Protein AF-A0A927XVN9-F1 (afdb_monomer)

pLDDT: mean 92.3, std 8.58, range [45.84, 98.38]

Secondary structure (DSSP, 8-state):
---HHHHTT-PPPP-TTPPPHHHHHHHHHHHHHHHHHHHHHHHHHHHHHHHHHHHHHHHHHHHHHHHHHHHHHHHHHHHHHHHHHHHHHHHHHHHHHHHHHHHHHHHHHHHHHHHHHHHHHHHHHHHHHHHHHHHHHHHHHHHTT-

Radius of gyration: 58.23 Å; Cα contacts (8 Å, |Δi|>4): 9; chains: 1; bounding box: 119×16×153 Å

Structure (mmCIF, N/CA/C/O backbone):
data_AF-A0A927XVN9-F1
#
_entry.id   AF-A0A927XVN9-F1
#
loop_
_atom_site.group_PDB
_atom_site.id
_atom_site.type_symbol
_atom_site.label_atom_id
_atom_site.label_alt_id
_atom_site.label_comp_id
_atom_site.label_asym_id
_atom_site.label_entity_id
_atom_site.label_seq_id
_atom_site.pdbx_PDB_ins_code
_atom_site.Cartn_x
_atom_site.Cartn_y
_atom_site.Cartn_z
_atom_site.occupancy
_atom_site.B_iso_or_equiv
_atom_site.auth_seq_id
_atom_site.auth_comp_id
_atom_site.auth_asym_id
_atom_site.auth_atom_id
_atom_site.pdbx_PDB_model_num
ATOM 1 N N . MET A 1 1 ? 36.613 9.881 -43.778 1.00 65.31 1 MET A N 1
ATOM 2 C CA . MET A 1 1 ? 36.264 8.786 -44.708 1.00 65.31 1 MET A CA 1
ATOM 3 C C . MET A 1 1 ? 35.917 9.451 -46.026 1.00 65.31 1 MET A C 1
ATOM 5 O O . MET A 1 1 ? 35.234 10.464 -45.963 1.00 65.31 1 MET A O 1
ATOM 9 N N . ILE A 1 2 ? 36.435 8.961 -47.155 1.00 75.12 2 ILE A N 1
ATOM 10 C CA . ILE A 1 2 ? 36.188 9.568 -48.473 1.00 75.12 2 ILE A CA 1
ATOM 11 C C . ILE A 1 2 ? 34.687 9.481 -48.759 1.00 75.12 2 ILE A C 1
ATOM 13 O O . ILE A 1 2 ? 34.094 8.418 -48.594 1.00 75.12 2 ILE A O 1
ATOM 17 N N . THR A 1 3 ? 34.052 10.585 -49.116 1.00 79.94 3 THR A N 1
ATOM 18 C CA . THR A 1 3 ? 32.638 10.615 -49.506 1.00 79.94 3 THR A CA 1
ATOM 19 C C . THR A 1 3 ? 32.472 10.115 -50.943 1.00 79.94 3 THR A C 1
ATOM 21 O O . THR A 1 3 ? 33.412 10.220 -51.733 1.00 79.94 3 THR A O 1
ATOM 24 N N . PRO A 1 4 ? 31.286 9.618 -51.339 1.00 78.31 4 PRO A N 1
ATOM 25 C CA . PRO A 1 4 ? 31.031 9.265 -52.740 1.00 78.31 4 PRO A CA 1
ATOM 26 C C . PRO A 1 4 ? 31.371 10.405 -53.726 1.00 78.31 4 PRO A C 1
ATOM 28 O O . PRO A 1 4 ? 31.882 10.152 -54.813 1.00 78.31 4 PRO A O 1
ATOM 31 N N . LEU A 1 5 ? 31.182 11.665 -53.305 1.00 79.62 5 LEU A N 1
ATOM 32 C CA . LEU A 1 5 ? 31.525 12.872 -54.068 1.00 79.62 5 LEU A CA 1
ATOM 33 C C . LEU A 1 5 ? 33.040 13.114 -54.185 1.00 79.62 5 LEU A C 1
ATOM 35 O O . LEU A 1 5 ? 33.518 13.635 -55.189 1.00 79.62 5 LEU A O 1
ATOM 39 N N . GLU A 1 6 ? 33.809 12.783 -53.150 1.00 80.44 6 GLU A N 1
ATOM 40 C CA . GLU A 1 6 ? 35.271 12.870 -53.193 1.00 80.44 6 GLU A CA 1
ATOM 41 C C . GLU A 1 6 ? 35.865 11.763 -54.065 1.00 80.44 6 GLU A C 1
ATOM 43 O O . GLU A 1 6 ? 36.858 12.014 -54.740 1.00 80.44 6 GLU A O 1
ATOM 48 N N . LEU A 1 7 ? 35.229 10.586 -54.109 1.00 80.38 7 LEU A N 1
ATOM 49 C CA . LEU A 1 7 ? 35.635 9.451 -54.945 1.00 80.38 7 LEU A CA 1
ATOM 50 C C . LEU A 1 7 ? 35.521 9.769 -56.447 1.00 80.38 7 LEU A C 1
ATOM 52 O O . LEU A 1 7 ? 36.349 9.330 -57.237 1.00 80.38 7 LEU A O 1
ATOM 56 N N . GLU A 1 8 ? 34.550 10.605 -56.819 1.00 74.81 8 GLU A N 1
ATOM 57 C CA . GLU A 1 8 ? 34.336 11.102 -58.186 1.00 74.81 8 GLU A CA 1
ATOM 58 C C . GLU A 1 8 ? 35.409 12.091 -58.665 1.00 74.81 8 GLU A C 1
ATOM 60 O O . GLU A 1 8 ? 35.595 12.275 -59.864 1.00 74.81 8 GLU A O 1
ATOM 65 N N . LYS A 1 9 ? 36.134 12.725 -57.739 1.00 79.31 9 LYS A N 1
ATOM 66 C CA . LYS A 1 9 ? 37.169 13.727 -58.049 1.00 79.31 9 LYS A CA 1
ATOM 67 C C . LYS A 1 9 ? 38.581 13.139 -58.091 1.00 79.31 9 LYS A C 1
ATOM 69 O O . LYS A 1 9 ? 39.549 13.891 -58.208 1.00 79.31 9 LYS A O 1
ATOM 74 N N . ILE A 1 10 ? 38.721 11.823 -57.928 1.00 81.12 10 ILE A N 1
ATOM 75 C CA . ILE A 1 10 ? 40.025 11.161 -57.904 1.00 81.12 10 ILE A CA 1
ATOM 76 C C . ILE A 1 10 ? 40.496 10.924 -59.338 1.00 81.12 10 ILE A C 1
ATOM 78 O O . ILE A 1 10 ? 40.001 10.038 -60.027 1.00 81.12 10 ILE A O 1
ATOM 82 N N . ASP A 1 11 ? 41.511 11.680 -59.751 1.00 78.12 11 ASP A N 1
ATOM 83 C CA . ASP A 1 11 ? 42.211 11.471 -61.016 1.00 78.12 11 ASP A CA 1
ATOM 84 C C . ASP A 1 11 ? 43.496 10.659 -60.819 1.00 78.12 11 ASP A C 1
ATOM 86 O O . ASP A 1 11 ? 44.379 11.007 -60.026 1.00 78.12 11 ASP A O 1
ATOM 90 N N . PHE A 1 12 ? 43.648 9.596 -61.608 1.00 81.62 12 PHE A N 1
ATOM 91 C CA . PHE A 1 12 ? 44.868 8.792 -61.640 1.00 81.62 12 PHE A CA 1
ATOM 92 C C . PHE A 1 12 ? 45.823 9.295 -62.732 1.00 81.62 12 PHE A C 1
ATOM 94 O O . PHE A 1 12 ? 45.453 9.431 -63.900 1.00 81.62 12 PHE A O 1
ATOM 101 N N . LYS A 1 13 ? 47.089 9.544 -62.373 1.00 79.94 13 LYS A N 1
ATOM 102 C CA . LYS A 1 13 ? 48.141 9.891 -63.345 1.00 79.94 13 LYS A CA 1
ATOM 103 C C . LYS A 1 13 ? 48.575 8.647 -64.127 1.00 79.94 13 LYS A C 1
ATOM 105 O O . LYS A 1 13 ? 48.821 7.600 -63.535 1.00 79.94 13 LYS A O 1
ATOM 110 N N . GLY A 1 14 ? 48.711 8.769 -65.449 1.00 77.62 14 GLY A N 1
ATOM 111 C CA . GLY A 1 14 ? 49.211 7.686 -66.301 1.00 77.62 14 GLY A CA 1
ATOM 112 C C . GLY A 1 14 ? 50.714 7.440 -66.124 1.00 77.62 14 GLY A C 1
ATOM 113 O O . GLY A 1 14 ? 51.480 8.385 -65.946 1.00 77.62 14 GLY A O 1
ATOM 114 N N . ALA A 1 15 ? 51.136 6.176 -66.214 1.00 79.62 15 ALA A N 1
ATOM 115 C CA . ALA A 1 15 ? 52.538 5.759 -66.183 1.00 79.62 15 ALA A CA 1
ATOM 116 C C . ALA A 1 15 ? 52.833 4.771 -67.332 1.00 79.62 15 ALA A C 1
ATOM 118 O O . ALA A 1 15 ? 51.958 3.970 -67.677 1.00 79.62 15 ALA A O 1
ATOM 119 N N . PRO A 1 16 ? 54.039 4.793 -67.932 1.00 70.06 16 PRO A N 1
ATOM 120 C CA . PRO A 1 16 ? 54.440 3.783 -68.907 1.00 70.06 16 PRO A CA 1
ATOM 121 C C . PRO A 1 16 ? 54.524 2.424 -68.189 1.00 70.06 16 PRO A C 1
ATOM 123 O O . PRO A 1 16 ? 55.270 2.302 -67.226 1.00 70.06 16 PRO A O 1
ATOM 126 N N . LEU A 1 17 ? 53.745 1.429 -68.639 1.00 79.88 17 LEU A N 1
ATOM 127 C CA . 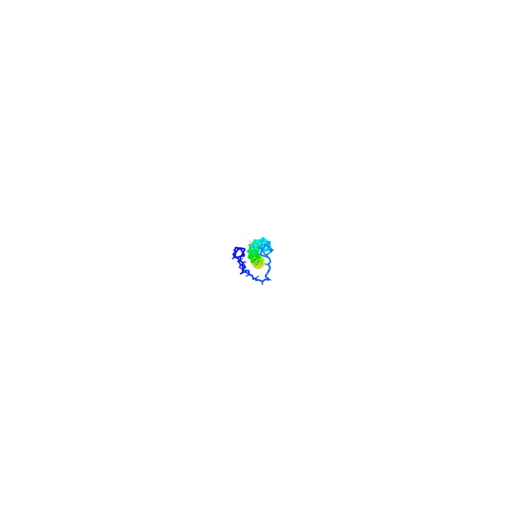LEU A 1 17 ? 53.442 0.137 -67.972 1.00 79.88 17 LEU A CA 1
ATOM 128 C C . LEU A 1 17 ? 52.333 0.157 -66.887 1.00 79.88 17 LEU A C 1
ATOM 130 O O . LEU A 1 17 ? 52.210 -0.789 -66.111 1.00 79.88 17 LEU A O 1
ATOM 134 N N . GLY A 1 18 ? 51.494 1.194 -66.835 1.00 78.94 18 GLY A N 1
ATOM 135 C CA . GLY A 1 18 ? 50.334 1.250 -65.935 1.00 78.94 18 GLY A CA 1
ATOM 136 C C . GLY A 1 18 ? 49.099 0.466 -66.412 1.00 78.94 18 GLY A C 1
ATOM 137 O O . GLY A 1 18 ? 49.031 -0.013 -67.544 1.00 78.94 18 GLY A O 1
ATOM 138 N N . TYR A 1 19 ? 48.088 0.376 -65.543 1.00 83.38 19 TYR A N 1
ATOM 139 C CA . TYR A 1 19 ? 46.780 -0.191 -65.886 1.00 83.38 19 TYR A CA 1
ATOM 140 C C . TYR A 1 19 ? 46.073 0.611 -66.990 1.00 83.38 19 TYR A C 1
ATOM 142 O O . TYR A 1 19 ? 46.247 1.824 -67.116 1.00 83.38 19 TYR A O 1
ATOM 150 N N . SER A 1 20 ? 45.230 -0.070 -67.772 1.00 84.50 20 SER A N 1
ATOM 151 C CA . SER A 1 20 ? 44.368 0.580 -68.764 1.00 84.50 20 SER A CA 1
ATOM 152 C C . SER A 1 20 ? 43.425 1.565 -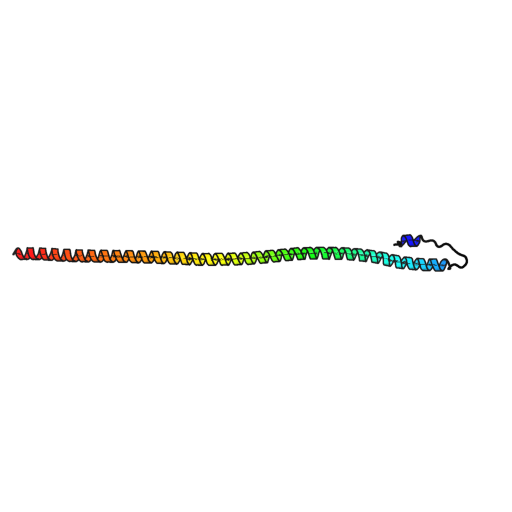68.078 1.00 84.50 20 SER A C 1
ATOM 154 O O . SER A 1 20 ? 42.615 1.159 -67.245 1.00 84.50 20 SER A O 1
ATOM 156 N N . LYS A 1 21 ? 43.493 2.842 -68.475 1.00 83.38 21 LYS A N 1
ATOM 157 C CA . LYS A 1 21 ? 42.632 3.912 -67.951 1.00 83.38 21 LYS A CA 1
ATOM 158 C C . LYS A 1 21 ? 41.150 3.524 -67.995 1.00 83.38 21 LYS A C 1
ATOM 160 O O . LYS A 1 21 ? 40.476 3.620 -66.986 1.00 83.38 21 LYS A O 1
ATOM 165 N N . LYS A 1 22 ? 40.685 2.958 -69.116 1.00 84.25 22 LYS A N 1
ATOM 166 C CA . LYS A 1 22 ? 39.293 2.509 -69.277 1.00 84.25 22 LYS A CA 1
ATOM 167 C C . LYS A 1 22 ? 38.889 1.447 -68.246 1.00 84.25 22 LYS A C 1
ATOM 169 O O . LYS A 1 22 ? 37.819 1.532 -67.667 1.00 84.25 22 LYS A O 1
ATOM 174 N N . SER A 1 23 ? 39.749 0.457 -68.005 1.00 84.31 23 SER A N 1
ATOM 175 C CA . SER A 1 23 ? 39.462 -0.608 -67.036 1.00 84.31 23 SER A CA 1
ATOM 176 C C . SER A 1 23 ? 39.461 -0.096 -65.595 1.00 84.31 23 SER A C 1
ATOM 178 O O . SER A 1 23 ? 38.697 -0.596 -64.775 1.00 84.31 23 SER A O 1
ATOM 180 N N . VAL A 1 24 ? 40.307 0.895 -65.292 1.00 86.62 24 VAL A N 1
ATOM 181 C CA . VAL A 1 24 ? 40.311 1.582 -63.994 1.00 86.62 24 VAL A CA 1
ATOM 182 C C . VAL A 1 24 ? 39.042 2.417 -63.836 1.00 86.62 24 VAL A C 1
ATOM 184 O O . VAL A 1 24 ? 38.381 2.286 -62.814 1.00 86.62 24 VAL A O 1
ATOM 187 N N . ASP A 1 25 ? 38.656 3.191 -64.851 1.00 83.62 25 ASP A N 1
ATOM 188 C CA . ASP A 1 25 ? 37.448 4.024 -64.833 1.00 83.62 25 ASP A CA 1
ATOM 189 C C . ASP A 1 25 ? 36.178 3.167 -64.650 1.00 83.62 25 ASP A C 1
ATOM 191 O O . ASP A 1 25 ? 35.356 3.456 -63.780 1.00 83.62 25 ASP A O 1
ATOM 195 N N . ASP A 1 26 ? 36.041 2.061 -65.393 1.00 87.44 26 ASP A N 1
ATOM 196 C CA . ASP A 1 26 ? 34.908 1.129 -65.266 1.00 87.44 26 ASP A CA 1
ATOM 197 C C . ASP A 1 26 ? 34.829 0.514 -63.851 1.00 87.44 26 ASP A C 1
ATOM 199 O O . ASP A 1 26 ? 33.746 0.365 -63.278 1.00 87.44 26 ASP A O 1
ATOM 203 N N . PHE A 1 27 ? 35.979 0.179 -63.256 1.00 86.25 27 PHE A N 1
ATOM 204 C CA . PHE A 1 27 ? 36.052 -0.368 -61.900 1.00 86.25 27 PHE A CA 1
ATOM 205 C C . PHE A 1 27 ? 35.734 0.680 -60.825 1.00 86.25 27 PHE A C 1
ATOM 207 O O . PHE A 1 27 ? 34.995 0.387 -59.884 1.00 86.25 27 PHE A O 1
ATOM 214 N N . VAL A 1 28 ? 36.249 1.902 -60.975 1.00 85.12 28 VAL A 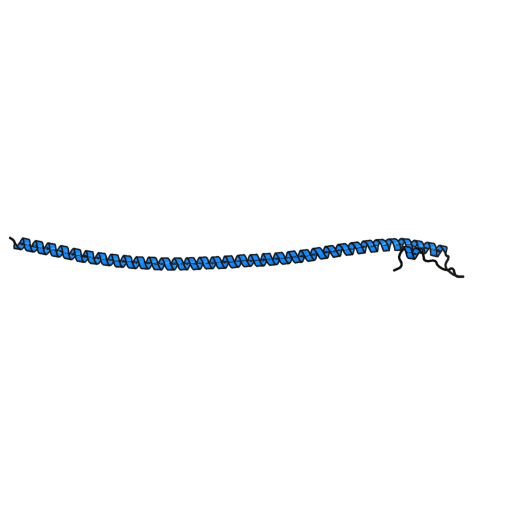N 1
ATOM 215 C CA . VAL A 1 28 ? 35.991 3.028 -60.064 1.00 85.12 28 VAL A CA 1
ATOM 216 C C . VAL A 1 28 ? 34.514 3.413 -60.090 1.00 85.12 28 VAL A C 1
ATOM 218 O O . VAL A 1 28 ? 33.938 3.613 -59.024 1.00 85.12 28 VAL A O 1
ATOM 221 N N . ASN A 1 29 ? 33.876 3.430 -61.264 1.00 85.31 29 ASN A N 1
ATOM 222 C CA . ASN A 1 29 ? 32.436 3.677 -61.383 1.00 85.31 29 ASN A CA 1
ATOM 223 C C . ASN A 1 29 ? 31.615 2.618 -60.635 1.00 85.31 29 ASN A C 1
ATOM 225 O O . ASN A 1 29 ? 30.730 2.964 -59.857 1.00 85.31 29 ASN A O 1
ATOM 229 N N . LYS A 1 30 ? 31.961 1.333 -60.777 1.00 87.94 30 LYS A N 1
ATOM 230 C CA . LYS A 1 30 ? 31.285 0.261 -60.032 1.00 87.94 30 LYS A CA 1
ATOM 231 C C . LYS A 1 30 ? 31.469 0.396 -58.515 1.00 87.94 30 LYS A C 1
ATOM 233 O O . LYS A 1 30 ? 30.510 0.235 -57.766 1.00 87.94 30 LYS A O 1
ATOM 238 N N . ILE A 1 31 ? 32.685 0.718 -58.060 1.00 88.69 31 ILE A N 1
ATOM 239 C CA . ILE A 1 31 ? 32.948 0.986 -56.637 1.00 88.69 31 ILE A CA 1
ATOM 240 C C . ILE A 1 31 ? 32.135 2.183 -56.154 1.00 88.69 31 ILE A C 1
ATOM 242 O O . ILE A 1 31 ? 31.619 2.140 -55.042 1.00 88.69 31 ILE A O 1
ATOM 246 N N . LYS A 1 32 ? 32.020 3.243 -56.958 1.00 85.25 32 LYS A N 1
ATOM 247 C CA . LYS A 1 32 ? 31.254 4.440 -56.609 1.00 85.25 32 LYS A CA 1
ATOM 248 C C . LYS A 1 32 ? 29.787 4.097 -56.360 1.00 85.25 32 LYS A C 1
ATOM 250 O O . LYS A 1 32 ? 29.271 4.481 -55.314 1.00 85.25 32 LYS A O 1
ATOM 255 N N . ASP A 1 33 ? 29.160 3.344 -57.260 1.00 87.88 33 ASP A N 1
ATOM 256 C CA . ASP A 1 33 ? 27.751 2.952 -57.140 1.00 87.88 33 ASP A CA 1
ATOM 257 C C . ASP A 1 33 ? 27.503 2.106 -55.879 1.00 87.88 33 ASP A C 1
ATOM 259 O O . ASP A 1 33 ? 26.615 2.410 -55.074 1.00 87.88 33 ASP A O 1
ATOM 263 N N . ASP A 1 34 ? 28.334 1.081 -55.656 1.00 90.31 34 ASP A N 1
ATOM 264 C CA . ASP A 1 34 ? 28.238 0.216 -54.474 1.00 90.31 34 ASP A CA 1
ATOM 265 C C . ASP A 1 34 ? 28.510 1.005 -53.179 1.00 90.31 34 ASP A C 1
ATOM 267 O O . ASP A 1 34 ? 27.830 0.823 -52.164 1.00 90.31 34 ASP A O 1
ATOM 271 N N . TYR A 1 35 ? 29.480 1.922 -53.207 1.00 90.00 35 TYR A N 1
ATOM 272 C CA . TYR A 1 35 ? 29.844 2.749 -52.061 1.00 90.00 35 TYR A CA 1
ATOM 273 C C . TYR A 1 35 ? 28.780 3.800 -51.736 1.00 90.00 35 TYR A C 1
ATOM 275 O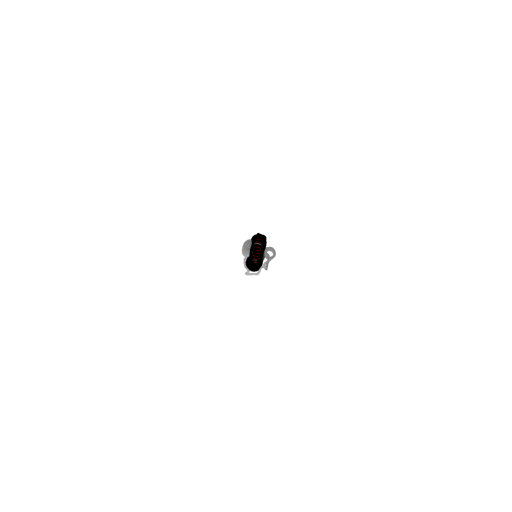 O . TYR A 1 35 ? 28.493 4.019 -50.561 1.00 90.00 35 TYR A O 1
ATOM 283 N N . GLU A 1 36 ? 28.149 4.421 -52.736 1.00 88.62 36 GLU A N 1
ATOM 284 C CA . GLU A 1 36 ? 27.036 5.350 -52.521 1.00 88.62 36 GLU A CA 1
ATOM 285 C C . GLU A 1 36 ? 25.841 4.635 -51.884 1.00 88.62 36 GLU A C 1
ATOM 287 O O . GLU A 1 36 ? 25.247 5.155 -50.934 1.00 88.62 36 GLU A O 1
ATOM 292 N N . LYS A 1 37 ? 25.526 3.421 -52.350 1.00 92.56 37 LYS A N 1
ATOM 293 C CA . LYS A 1 37 ? 24.474 2.591 -51.757 1.00 92.56 37 LYS A CA 1
ATOM 294 C C . LYS A 1 37 ? 24.777 2.263 -50.294 1.00 92.56 37 LYS A C 1
ATOM 296 O O . LYS A 1 37 ? 23.947 2.538 -49.429 1.00 92.56 37 LYS A O 1
ATOM 301 N N . LEU A 1 38 ? 25.978 1.758 -50.005 1.00 93.25 38 LEU A N 1
ATOM 302 C CA . LEU A 1 38 ? 26.408 1.461 -48.633 1.00 93.25 38 LEU A CA 1
ATOM 303 C C . LEU A 1 38 ? 26.422 2.711 -47.746 1.00 93.25 38 LEU A C 1
ATOM 305 O O . LEU A 1 38 ? 26.084 2.634 -46.566 1.00 93.25 38 LEU A O 1
ATOM 309 N N . TYR A 1 39 ? 26.802 3.865 -48.295 1.00 90.94 39 TYR A N 1
ATOM 310 C CA . TYR A 1 39 ? 26.833 5.126 -47.560 1.00 90.94 39 TYR A CA 1
ATOM 311 C C . TYR A 1 39 ? 25.422 5.588 -47.170 1.00 90.94 39 TYR A C 1
ATOM 313 O O . TYR A 1 39 ? 25.208 5.960 -46.016 1.00 90.94 39 TYR A O 1
ATOM 321 N N . LYS A 1 40 ? 24.450 5.505 -48.091 1.00 92.06 40 LYS A N 1
ATOM 322 C CA . LYS A 1 40 ? 23.034 5.805 -47.805 1.00 92.06 40 LYS A CA 1
ATOM 323 C C . LYS A 1 40 ? 22.452 4.840 -46.774 1.00 92.06 40 LYS A C 1
ATOM 325 O O . LYS A 1 40 ? 21.916 5.295 -45.768 1.00 92.06 40 LYS A O 1
ATOM 330 N N . GLU A 1 41 ? 22.648 3.534 -46.959 1.00 96.00 41 GLU A N 1
ATOM 331 C CA . GLU A 1 41 ? 22.204 2.518 -45.994 1.00 96.00 41 GLU A CA 1
ATOM 332 C C . GLU A 1 41 ? 22.826 2.747 -44.606 1.00 96.00 41 GLU A C 1
ATOM 334 O O . GLU A 1 41 ? 22.156 2.603 -43.586 1.00 96.00 41 GLU A O 1
ATOM 339 N N . ASN A 1 42 ? 24.096 3.163 -44.534 1.00 95.00 42 ASN A N 1
ATOM 340 C CA . ASN A 1 42 ? 24.752 3.464 -43.262 1.00 95.00 42 ASN A CA 1
ATOM 341 C C . ASN A 1 42 ? 24.121 4.660 -42.537 1.00 95.00 42 ASN A C 1
ATOM 343 O O . ASN A 1 42 ? 24.008 4.621 -41.311 1.00 95.00 42 ASN A O 1
ATOM 347 N N . ILE A 1 43 ? 23.730 5.705 -43.271 1.00 93.94 43 ILE A N 1
ATOM 348 C CA . ILE A 1 43 ? 23.030 6.865 -42.705 1.00 93.94 43 ILE A CA 1
ATOM 349 C C . ILE A 1 43 ? 21.659 6.434 -42.181 1.00 93.94 43 ILE A C 1
ATOM 351 O O . ILE A 1 43 ? 21.371 6.652 -41.009 1.00 93.94 43 ILE A O 1
ATOM 355 N N . GLU A 1 44 ? 20.868 5.731 -42.993 1.00 96.62 44 GLU A N 1
ATOM 356 C CA . GLU A 1 44 ? 19.536 5.255 -42.593 1.00 96.62 44 GLU A CA 1
ATOM 357 C C . GLU A 1 44 ? 19.592 4.344 -41.358 1.00 96.62 44 GLU A C 1
ATOM 359 O O . GLU A 1 44 ? 18.776 4.458 -40.441 1.00 96.62 44 GLU A O 1
ATOM 364 N N . LEU A 1 45 ? 20.582 3.448 -41.296 1.00 97.38 45 LEU A N 1
ATOM 365 C CA . LEU A 1 45 ? 20.793 2.584 -40.137 1.00 97.38 45 LEU A CA 1
ATOM 366 C C . LEU A 1 45 ? 21.201 3.379 -38.896 1.00 97.38 45 LEU A C 1
ATOM 368 O O . LEU A 1 45 ? 20.719 3.072 -37.806 1.00 97.38 45 LEU A O 1
ATOM 372 N N . LYS A 1 46 ? 22.062 4.393 -39.034 1.00 97.00 46 LYS A N 1
ATOM 373 C CA . LYS A 1 46 ? 22.445 5.269 -37.917 1.00 97.00 46 LYS A CA 1
ATOM 374 C C . LYS A 1 46 ? 21.251 6.046 -37.379 1.00 97.00 46 LYS A C 1
ATOM 376 O O . LYS A 1 46 ? 21.068 6.073 -36.163 1.00 97.00 46 LYS A O 1
ATOM 381 N N . ASP A 1 47 ? 20.419 6.589 -38.261 1.00 97.56 47 ASP A N 1
ATOM 382 C CA . ASP A 1 47 ? 19.202 7.303 -37.874 1.00 97.56 47 ASP A CA 1
ATOM 383 C C . ASP A 1 47 ? 18.225 6.361 -37.164 1.00 97.56 47 ASP A C 1
ATOM 385 O O . ASP A 1 47 ? 17.715 6.671 -36.086 1.00 97.56 47 ASP A O 1
ATOM 389 N N . LYS A 1 48 ? 18.038 5.145 -37.692 1.00 97.75 48 LYS A N 1
ATOM 390 C CA . LYS A 1 48 ? 17.198 4.125 -37.052 1.00 97.75 48 LYS A CA 1
ATOM 391 C C . LYS A 1 48 ? 17.722 3.724 -35.673 1.00 97.75 48 LYS A C 1
ATOM 393 O O . LYS A 1 48 ? 16.930 3.562 -34.746 1.00 97.75 48 LYS A O 1
ATOM 398 N N . VAL A 1 49 ? 19.037 3.570 -35.515 1.00 98.19 49 VAL A N 1
ATOM 399 C CA . VAL A 1 49 ? 19.662 3.281 -34.215 1.00 98.19 49 VAL A CA 1
ATOM 400 C C . VAL A 1 49 ? 19.439 4.434 -33.237 1.00 98.19 49 VAL A C 1
ATOM 402 O O . VAL A 1 49 ? 19.093 4.175 -32.086 1.00 98.19 49 VAL A O 1
ATOM 405 N N . ALA A 1 50 ? 19.581 5.685 -33.678 1.00 97.81 50 ALA A N 1
ATOM 406 C CA . ALA A 1 50 ? 19.308 6.852 -32.842 1.00 97.81 50 ALA A CA 1
ATOM 407 C C . ALA A 1 50 ? 17.846 6.865 -32.361 1.00 97.81 50 ALA A C 1
ATOM 409 O O . ALA A 1 50 ? 17.601 6.907 -31.157 1.00 97.81 50 ALA A O 1
ATOM 410 N N . MET A 1 51 ? 16.885 6.685 -33.272 1.00 98.00 51 MET A N 1
ATOM 411 C CA . MET A 1 51 ? 15.457 6.629 -32.928 1.00 98.00 51 MET A CA 1
ATOM 412 C C . MET A 1 51 ? 15.113 5.493 -31.953 1.00 98.00 51 MET A C 1
ATOM 414 O O . MET A 1 51 ? 14.307 5.668 -31.033 1.00 98.00 51 MET A O 1
ATOM 418 N N . LEU A 1 52 ? 15.706 4.311 -32.147 1.00 97.75 52 LEU A N 1
ATOM 419 C CA . LEU A 1 52 ? 15.499 3.170 -31.253 1.00 97.75 52 LEU A CA 1
ATOM 420 C C . LEU A 1 52 ? 16.091 3.433 -29.866 1.00 97.75 52 LEU A C 1
ATOM 422 O O . LEU A 1 52 ? 15.451 3.108 -28.867 1.00 97.75 52 LEU A O 1
ATOM 426 N N . ASN A 1 53 ? 17.271 4.049 -29.790 1.00 98.12 53 ASN A N 1
ATOM 427 C CA . ASN A 1 53 ? 17.889 4.420 -28.519 1.00 98.12 53 ASN A CA 1
ATOM 428 C C . ASN A 1 53 ? 17.052 5.453 -27.757 1.00 98.12 53 ASN A C 1
ATOM 430 O O . ASN A 1 53 ? 16.850 5.292 -26.551 1.00 98.12 53 ASN A O 1
ATOM 434 N N . ASP A 1 54 ? 16.507 6.453 -28.449 1.00 97.88 54 ASP A N 1
ATOM 435 C CA . ASP A 1 54 ? 15.611 7.443 -27.845 1.00 97.88 54 ASP A CA 1
ATOM 436 C C . ASP A 1 54 ? 14.340 6.781 -27.302 1.00 97.88 54 ASP A C 1
ATOM 438 O O . ASP A 1 54 ? 13.940 7.030 -26.163 1.00 97.88 54 ASP A O 1
ATOM 442 N N . SER A 1 55 ? 13.751 5.861 -28.071 1.00 97.75 55 SER A N 1
ATOM 443 C CA . SER A 1 55 ? 12.573 5.096 -27.640 1.00 97.75 55 SER A CA 1
ATOM 444 C C . SER A 1 55 ? 12.875 4.246 -26.401 1.00 97.75 55 SER A C 1
ATOM 446 O O . SER A 1 55 ? 12.111 4.252 -25.439 1.00 97.75 55 SER A O 1
ATOM 448 N N . ILE A 1 56 ? 14.017 3.548 -26.379 1.00 98.12 56 ILE A N 1
ATOM 449 C CA . ILE A 1 56 ? 14.464 2.764 -25.216 1.00 98.12 56 ILE A CA 1
ATOM 450 C C . ILE A 1 56 ? 14.647 3.664 -23.990 1.00 98.12 56 ILE A C 1
ATOM 452 O O . ILE A 1 56 ? 14.258 3.279 -22.888 1.00 98.12 56 ILE A O 1
ATOM 456 N N . SER A 1 57 ? 15.223 4.853 -24.168 1.00 97.75 57 SER A N 1
ATOM 457 C CA . SER A 1 57 ? 15.398 5.824 -23.086 1.00 97.75 57 SER A CA 1
ATOM 458 C C . SER A 1 57 ? 14.050 6.256 -22.496 1.00 97.75 57 SER A C 1
ATOM 460 O O . SER A 1 57 ? 13.863 6.222 -21.278 1.00 97.75 57 SER A O 1
ATOM 462 N N . GLN A 1 58 ? 13.069 6.558 -23.353 1.00 97.69 58 GLN A N 1
ATOM 463 C CA . GLN A 1 58 ? 11.709 6.896 -22.924 1.00 97.69 58 GLN A CA 1
ATOM 464 C C . GLN A 1 58 ? 11.039 5.747 -22.164 1.00 97.69 58 GLN A C 1
ATOM 466 O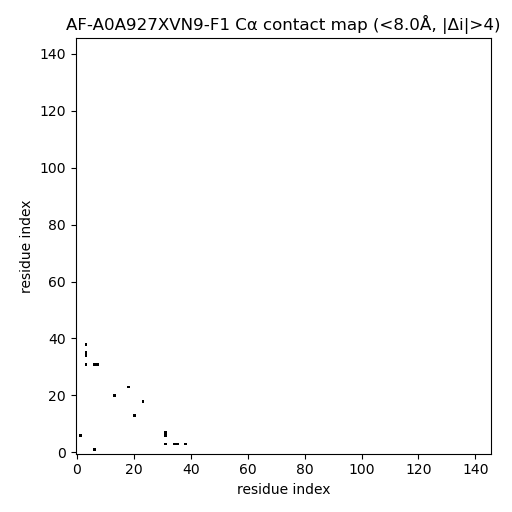 O . GLN A 1 58 ? 10.456 5.976 -21.104 1.00 97.69 58 GLN A O 1
ATOM 471 N N . TYR A 1 59 ? 11.157 4.508 -22.654 1.00 98.00 59 TYR A N 1
ATOM 472 C CA . TYR A 1 59 ? 10.600 3.344 -21.963 1.00 98.00 59 TYR A CA 1
ATOM 473 C C . TYR A 1 59 ? 11.227 3.126 -20.587 1.00 98.00 59 TYR A C 1
ATOM 475 O O . TYR A 1 59 ? 10.497 2.875 -19.633 1.00 98.00 59 TYR A O 1
ATOM 483 N N . LYS A 1 60 ? 12.548 3.284 -20.457 1.00 97.69 60 LYS A N 1
ATOM 484 C CA . LYS A 1 60 ? 13.232 3.180 -19.158 1.00 97.69 60 LYS A CA 1
ATOM 485 C C . LYS A 1 60 ? 12.762 4.247 -18.172 1.00 97.69 60 LYS A C 1
ATOM 487 O O . LYS A 1 60 ? 12.527 3.938 -17.009 1.00 97.69 60 LYS A O 1
ATOM 492 N N . SER A 1 61 ? 12.583 5.485 -18.634 1.00 97.56 61 SER A N 1
ATOM 493 C CA . SER A 1 61 ? 12.044 6.558 -17.791 1.00 97.56 61 SER A CA 1
ATOM 494 C C . SER A 1 61 ? 10.604 6.263 -17.354 1.00 97.56 61 SER A C 1
ATOM 496 O O . SER A 1 61 ? 10.267 6.420 -16.183 1.00 97.56 61 SER A O 1
ATOM 498 N N . MET A 1 62 ? 9.765 5.764 -18.265 1.00 97.81 62 MET A N 1
ATOM 499 C CA . MET A 1 62 ? 8.396 5.358 -17.940 1.00 97.81 62 MET A CA 1
ATOM 500 C C . MET A 1 62 ? 8.363 4.203 -16.929 1.00 97.81 62 MET A C 1
ATOM 502 O O . MET A 1 62 ? 7.553 4.215 -16.004 1.00 97.81 62 MET A O 1
ATOM 506 N N . GLU A 1 63 ? 9.248 3.217 -17.081 1.00 97.62 63 GLU A N 1
ATOM 507 C CA . GLU A 1 63 ? 9.389 2.097 -16.149 1.00 97.62 63 GLU A CA 1
ATOM 508 C C . GLU A 1 63 ? 9.767 2.580 -14.741 1.00 97.62 63 GLU A C 1
ATOM 510 O O . GLU A 1 63 ? 9.188 2.125 -13.754 1.00 97.62 63 GLU A O 1
ATOM 515 N N . GLU A 1 64 ? 10.682 3.544 -14.634 1.00 97.81 64 GLU A N 1
ATOM 516 C CA . GLU A 1 64 ? 11.077 4.139 -13.354 1.00 97.81 64 GLU A CA 1
ATOM 517 C C . GLU A 1 64 ? 9.916 4.884 -12.679 1.00 97.81 64 GLU A C 1
ATOM 519 O O . GLU A 1 64 ? 9.669 4.708 -11.478 1.00 97.81 64 GLU A O 1
ATOM 524 N N . VAL A 1 65 ? 9.155 5.664 -13.453 1.00 97.88 65 VAL A N 1
ATOM 525 C CA . VAL A 1 65 ? 7.951 6.352 -12.962 1.00 97.88 65 VAL A CA 1
ATOM 526 C C . VAL A 1 65 ? 6.917 5.338 -12.481 1.00 97.88 65 VAL A C 1
ATOM 528 O O . VAL A 1 65 ? 6.385 5.482 -11.379 1.00 97.88 65 VAL A O 1
ATOM 531 N N . LEU A 1 66 ? 6.664 4.284 -13.260 1.00 97.62 66 LEU A N 1
ATOM 532 C CA . LEU A 1 66 ? 5.717 3.235 -12.895 1.00 97.62 66 LEU A CA 1
ATOM 533 C C . LEU A 1 66 ? 6.148 2.518 -11.613 1.00 97.62 66 LEU A C 1
ATOM 535 O O . LEU A 1 66 ? 5.336 2.345 -10.706 1.00 97.62 66 LEU A O 1
ATOM 539 N N . LYS A 1 67 ? 7.427 2.155 -11.497 1.00 97.88 67 LYS A N 1
ATOM 540 C CA . LYS A 1 67 ? 7.977 1.518 -10.295 1.00 97.88 67 LYS A CA 1
ATOM 541 C C . LYS A 1 67 ? 7.822 2.413 -9.068 1.00 97.88 67 LYS A C 1
ATOM 543 O O . LYS A 1 67 ? 7.423 1.935 -8.008 1.00 97.88 67 LYS A O 1
ATOM 548 N N . THR A 1 68 ? 8.086 3.707 -9.213 1.00 97.81 68 THR A N 1
ATOM 549 C CA . THR A 1 68 ? 7.913 4.688 -8.133 1.00 97.81 68 THR A CA 1
ATOM 550 C C . THR A 1 68 ? 6.447 4.813 -7.724 1.00 97.81 68 THR A C 1
ATOM 552 O O . THR A 1 68 ? 6.136 4.777 -6.534 1.00 97.81 68 THR A O 1
ATOM 555 N N . ALA A 1 69 ? 5.530 4.881 -8.692 1.00 97.75 69 ALA A N 1
ATOM 556 C CA . ALA A 1 69 ? 4.095 4.918 -8.429 1.00 97.75 69 ALA A CA 1
ATOM 557 C C . ALA A 1 69 ? 3.601 3.637 -7.735 1.00 97.75 69 ALA A C 1
ATOM 559 O O . ALA A 1 69 ? 2.809 3.715 -6.798 1.00 97.75 69 ALA A O 1
ATOM 560 N N . MET A 1 70 ? 4.101 2.466 -8.143 1.00 97.88 70 MET A N 1
ATOM 561 C CA . MET A 1 70 ? 3.782 1.188 -7.498 1.00 97.88 70 MET A CA 1
ATOM 562 C C . MET A 1 70 ? 4.265 1.144 -6.047 1.00 97.88 70 MET A C 1
ATOM 564 O O . MET A 1 70 ? 3.512 0.720 -5.174 1.00 97.88 70 MET A O 1
ATOM 568 N N . LEU A 1 71 ? 5.486 1.614 -5.775 1.00 98.06 71 LEU A N 1
ATOM 569 C CA . LEU A 1 71 ? 6.010 1.701 -4.410 1.00 98.06 71 LEU A CA 1
ATOM 570 C C . LEU A 1 71 ? 5.181 2.663 -3.554 1.00 98.06 71 LEU A C 1
ATOM 572 O O . LEU A 1 71 ? 4.816 2.316 -2.436 1.00 98.06 71 LEU A O 1
ATOM 576 N N . ALA A 1 72 ? 4.821 3.833 -4.087 1.00 98.00 72 ALA A N 1
ATOM 577 C CA . ALA A 1 72 ? 3.963 4.786 -3.386 1.00 98.00 72 ALA A CA 1
ATOM 578 C C . ALA A 1 72 ? 2.579 4.191 -3.070 1.00 98.00 72 ALA A C 1
ATOM 580 O O . ALA A 1 72 ? 2.089 4.327 -1.950 1.00 98.00 72 ALA A O 1
ATOM 581 N N . ALA A 1 73 ? 1.972 3.484 -4.029 1.00 97.81 73 ALA A N 1
ATOM 582 C CA . ALA A 1 73 ? 0.700 2.799 -3.826 1.00 97.81 73 ALA A CA 1
ATOM 583 C C . ALA A 1 73 ? 0.804 1.694 -2.762 1.00 97.81 73 ALA A C 1
ATOM 585 O O . ALA A 1 73 ? -0.082 1.580 -1.918 1.00 97.81 73 ALA A O 1
ATOM 586 N N . GLN A 1 74 ? 1.889 0.913 -2.765 1.00 97.19 74 GLN A N 1
ATOM 587 C CA . GLN A 1 74 ? 2.128 -0.127 -1.764 1.00 97.19 74 GLN A CA 1
ATOM 588 C C . GLN A 1 74 ? 2.294 0.465 -0.360 1.00 97.19 74 GLN A C 1
ATOM 590 O O . GLN A 1 74 ? 1.652 -0.011 0.575 1.00 97.19 74 GLN A O 1
ATOM 595 N N . THR A 1 75 ? 3.108 1.514 -0.212 1.00 97.88 75 THR A N 1
ATOM 596 C CA . THR A 1 75 ? 3.293 2.206 1.071 1.00 97.88 75 THR A CA 1
ATOM 597 C C . THR A 1 75 ? 1.972 2.779 1.573 1.00 97.88 75 THR A C 1
ATOM 599 O O . THR A 1 75 ? 1.596 2.530 2.713 1.00 97.88 75 THR A O 1
ATOM 602 N N . SER A 1 76 ? 1.216 3.463 0.708 1.00 98.00 76 SER A N 1
ATOM 603 C CA . SER A 1 76 ? -0.086 4.024 1.078 1.00 98.00 76 SER A CA 1
ATOM 604 C C . SER A 1 76 ? -1.088 2.941 1.490 1.00 98.00 76 SER A C 1
ATOM 606 O O . SER A 1 76 ? -1.822 3.117 2.461 1.00 98.00 76 SER A O 1
ATOM 608 N N . ALA A 1 77 ? -1.103 1.795 0.803 1.00 98.12 77 ALA A N 1
ATOM 609 C CA . ALA A 1 77 ? -1.960 0.673 1.171 1.00 98.12 77 ALA A CA 1
ATOM 610 C C . ALA A 1 77 ? -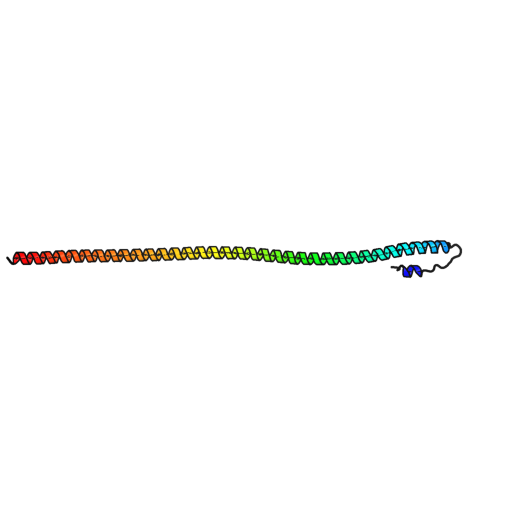1.602 0.095 2.551 1.00 98.12 77 ALA A C 1
ATOM 612 O O . ALA A 1 77 ? -2.507 -0.179 3.344 1.00 98.12 77 ALA A O 1
ATOM 613 N N . GLU A 1 78 ? -0.311 -0.060 2.863 1.00 98.00 78 GLU A N 1
ATOM 614 C CA . GLU A 1 78 ? 0.115 -0.550 4.180 1.00 98.00 78 GLU A CA 1
ATOM 615 C C . GLU A 1 78 ? -0.182 0.474 5.283 1.00 98.00 78 GLU A C 1
ATOM 617 O O . GLU A 1 78 ? -0.705 0.099 6.330 1.00 98.00 78 GLU A O 1
ATOM 622 N N . GLU A 1 79 ? 0.034 1.769 5.033 1.00 98.19 79 GLU A N 1
ATOM 623 C CA . GLU A 1 79 ? -0.337 2.841 5.965 1.00 98.19 79 GLU A CA 1
ATOM 624 C C . GLU A 1 79 ? -1.844 2.857 6.243 1.00 98.19 79 GLU A C 1
ATOM 626 O O . GLU A 1 79 ? -2.265 2.979 7.394 1.00 98.19 79 GLU A O 1
ATOM 631 N N . ILE A 1 80 ? -2.687 2.712 5.215 1.00 98.31 80 ILE A N 1
ATOM 632 C CA . ILE A 1 80 ? -4.147 2.639 5.385 1.00 98.31 80 ILE A CA 1
ATOM 633 C C . ILE A 1 80 ? -4.519 1.444 6.262 1.00 98.31 80 ILE A C 1
ATOM 635 O O . ILE A 1 80 ? -5.328 1.584 7.181 1.00 98.31 80 ILE A O 1
ATOM 639 N N . LYS A 1 81 ? -3.926 0.278 5.998 1.00 98.38 81 LYS A N 1
ATOM 640 C CA . LYS A 1 81 ? -4.181 -0.946 6.759 1.00 98.38 81 LYS A CA 1
ATOM 641 C C . LYS A 1 81 ? -3.741 -0.805 8.217 1.00 98.38 81 LYS A C 1
ATOM 643 O O . LYS A 1 81 ? -4.523 -1.137 9.107 1.00 98.38 81 LYS A O 1
ATOM 648 N N . GLN A 1 82 ? -2.546 -0.274 8.464 1.00 98.38 82 GLN A N 1
ATOM 649 C CA . GLN A 1 82 ? -2.031 -0.038 9.812 1.00 98.38 82 GLN A CA 1
ATOM 650 C C . GLN A 1 82 ? -2.924 0.942 10.582 1.00 98.38 82 GLN A C 1
ATOM 652 O O . GLN A 1 82 ? -3.363 0.633 11.687 1.00 98.38 82 GLN A O 1
ATOM 657 N N . ASN A 1 83 ? -3.276 2.076 9.970 1.00 98.12 83 ASN A N 1
ATOM 658 C CA . ASN A 1 83 ? -4.163 3.068 10.579 1.00 98.12 83 ASN A CA 1
ATOM 659 C C . ASN A 1 83 ? -5.558 2.500 10.878 1.00 98.12 83 ASN A C 1
ATOM 661 O O . ASN A 1 83 ? -6.169 2.840 11.890 1.00 98.12 83 ASN A O 1
ATOM 665 N N . ALA A 1 84 ? -6.095 1.659 9.990 1.00 98.12 84 ALA A N 1
ATOM 666 C CA . ALA A 1 84 ? -7.381 1.007 10.208 1.00 98.12 84 ALA A CA 1
ATOM 667 C C . ALA A 1 84 ? -7.320 0.021 11.382 1.00 98.12 84 ALA A C 1
ATOM 669 O O . ALA A 1 84 ? -8.242 -0.001 12.198 1.00 98.12 84 ALA A O 1
ATOM 670 N N . GLN A 1 85 ? -6.236 -0.751 11.488 1.00 98.31 85 GLN A N 1
ATOM 671 C CA . GLN A 1 85 ? -6.025 -1.681 12.593 1.00 98.31 85 GLN A CA 1
ATOM 672 C C . GLN A 1 85 ? -5.883 -0.940 13.928 1.00 98.31 85 GLN A C 1
ATOM 674 O O . GLN A 1 85 ? -6.597 -1.264 14.872 1.00 98.31 85 GLN A O 1
ATOM 679 N N . GLU A 1 86 ? -5.053 0.102 13.988 1.00 98.38 86 GLU A N 1
ATOM 680 C CA . GLU A 1 86 ? -4.873 0.912 15.198 1.00 98.38 86 GLU A CA 1
ATOM 681 C C . GLU A 1 86 ? -6.189 1.568 15.639 1.00 98.38 86 GLU A C 1
ATOM 683 O O . GLU A 1 86 ? -6.561 1.525 16.811 1.00 98.38 86 GLU A O 1
ATOM 688 N N . LYS A 1 87 ? -6.962 2.125 14.695 1.00 98.06 87 LYS A N 1
ATOM 689 C CA . LYS A 1 87 ? -8.291 2.676 14.999 1.00 98.06 87 LYS A CA 1
ATOM 690 C C . LYS A 1 87 ? -9.251 1.615 15.523 1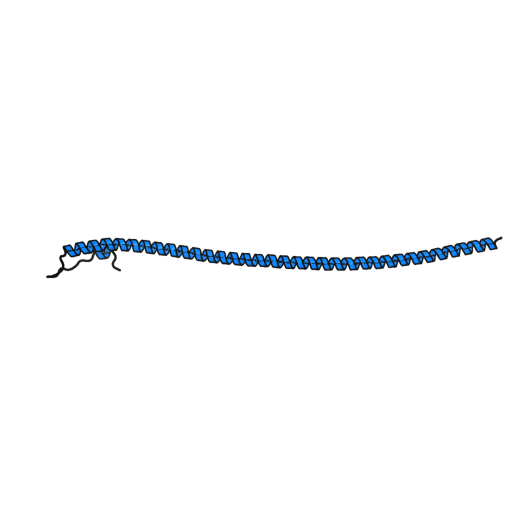.00 98.06 87 LYS A C 1
ATOM 692 O O . LYS A 1 87 ? -10.004 1.905 16.447 1.00 98.06 87 LYS A O 1
ATOM 697 N N . ALA A 1 88 ? -9.245 0.414 14.949 1.00 98.25 88 ALA A N 1
ATOM 698 C CA . ALA A 1 88 ? -10.091 -0.676 15.421 1.00 98.25 88 ALA A CA 1
ATOM 699 C C . ALA A 1 88 ? -9.718 -1.092 16.851 1.00 98.25 88 ALA A C 1
ATOM 701 O O . ALA A 1 88 ? -10.604 -1.220 17.694 1.00 98.25 88 ALA A O 1
ATOM 702 N N . GLU A 1 89 ? -8.424 -1.237 17.142 1.00 98.38 89 GLU A N 1
ATOM 703 C CA . GLU A 1 89 ? -7.925 -1.552 18.484 1.00 98.38 89 GLU A CA 1
ATOM 704 C C . GLU A 1 89 ? -8.314 -0.465 19.495 1.00 98.38 89 GLU A C 1
ATOM 706 O O . GLU A 1 89 ? -8.848 -0.785 20.556 1.00 98.38 89 GLU A O 1
ATOM 711 N N . ASN A 1 90 ? -8.160 0.813 19.138 1.00 98.38 90 ASN A N 1
ATOM 712 C CA . ASN A 1 90 ? -8.568 1.934 19.987 1.00 98.38 90 ASN A CA 1
ATOM 713 C C . ASN A 1 90 ? -10.080 1.944 20.262 1.00 98.38 90 ASN A C 1
ATOM 715 O O . ASN A 1 90 ? -10.489 2.146 21.403 1.00 98.38 90 ASN A O 1
ATOM 719 N N . ILE A 1 91 ? -10.914 1.681 19.249 1.00 98.38 91 ILE A N 1
ATOM 720 C CA . ILE A 1 91 ? -12.374 1.591 19.418 1.00 98.38 91 ILE A CA 1
ATOM 721 C C . ILE A 1 91 ? -12.737 0.454 20.375 1.00 98.38 91 ILE A C 1
ATOM 723 O O . ILE A 1 91 ? -13.603 0.628 21.232 1.00 98.38 91 ILE A O 1
ATOM 727 N N . ILE A 1 92 ? -12.087 -0.706 20.242 1.00 98.38 92 ILE A N 1
ATOM 728 C CA . ILE A 1 92 ? -12.328 -1.849 21.130 1.00 98.38 92 ILE A CA 1
ATOM 729 C C . ILE A 1 92 ? -11.937 -1.487 22.566 1.00 98.38 92 ILE A C 1
ATOM 731 O O . ILE A 1 92 ? -12.748 -1.664 23.472 1.00 98.38 92 ILE A O 1
ATOM 735 N N . GLN A 1 93 ? -10.748 -0.919 22.770 1.00 98.31 93 GLN A N 1
ATOM 736 C CA . GLN A 1 93 ? -10.275 -0.517 24.097 1.00 98.31 93 GLN A CA 1
ATOM 737 C C . GLN A 1 93 ? -11.183 0.537 24.743 1.00 98.31 93 GLN A C 1
ATOM 739 O O . GLN A 1 93 ? -11.526 0.426 25.921 1.00 98.31 93 GLN A O 1
ATOM 744 N N . GLU A 1 94 ? -11.618 1.543 23.981 1.00 98.19 94 GLU A N 1
ATOM 745 C CA . GLU A 1 94 ? -12.538 2.571 24.471 1.00 98.19 94 GLU A CA 1
ATOM 746 C C . GLU A 1 94 ? -13.899 1.969 24.842 1.00 98.19 94 GLU A C 1
ATOM 748 O O . GLU A 1 94 ? -14.437 2.257 25.915 1.00 98.19 94 GLU A O 1
ATOM 753 N N . ALA A 1 95 ? -14.442 1.083 24.002 1.00 98.00 95 ALA A N 1
ATOM 754 C CA . ALA A 1 95 ? -15.700 0.399 24.277 1.00 98.00 95 ALA A CA 1
ATOM 755 C C . ALA A 1 95 ? -15.611 -0.486 25.531 1.00 98.00 95 ALA A C 1
ATOM 757 O O . ALA A 1 95 ? -16.529 -0.474 26.356 1.00 98.00 95 ALA A O 1
ATOM 758 N N . GLU A 1 96 ? -14.511 -1.220 25.710 1.00 98.1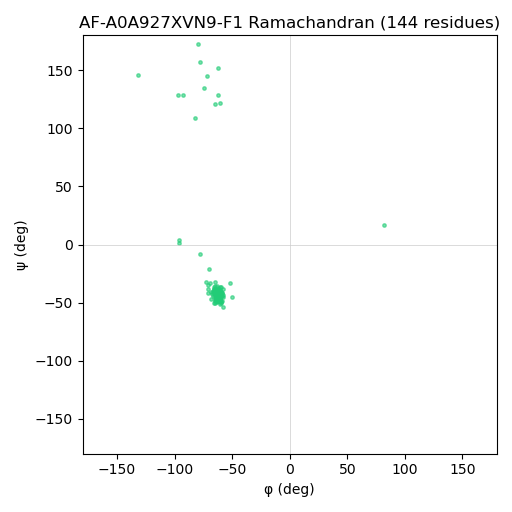2 96 GLU A N 1
ATOM 759 C CA . GLU A 1 96 ? -14.261 -2.039 26.899 1.00 98.12 96 GLU A CA 1
ATOM 760 C C . GLU A 1 96 ? -14.157 -1.184 28.164 1.00 98.12 96 GLU A C 1
ATOM 762 O O . GLU A 1 96 ? -14.811 -1.491 29.168 1.00 98.12 96 GLU A O 1
ATOM 767 N N . PHE A 1 97 ? -13.416 -0.075 28.101 1.00 98.19 97 PHE A N 1
ATOM 768 C CA . PHE A 1 97 ? -13.283 0.875 29.204 1.00 98.19 97 PHE A CA 1
ATOM 769 C C . PHE A 1 97 ? -14.635 1.481 29.603 1.00 98.19 97 PHE A C 1
ATOM 771 O O . PHE A 1 97 ? -15.005 1.478 30.781 1.00 98.19 97 PHE A O 1
ATOM 778 N N . LEU A 1 98 ? -15.421 1.951 28.629 1.00 98.12 98 LEU A N 1
ATOM 779 C CA . LEU A 1 98 ? -16.758 2.499 28.875 1.00 98.12 98 LEU A CA 1
ATOM 780 C C . LEU A 1 98 ? -17.712 1.438 29.434 1.00 98.12 98 LEU A C 1
ATOM 782 O O . LEU A 1 98 ? -18.473 1.715 30.364 1.00 98.12 98 LEU A O 1
ATOM 786 N N . ALA A 1 99 ? -17.656 0.209 28.918 1.00 98.12 99 ALA A N 1
ATOM 787 C CA . ALA A 1 99 ? -18.469 -0.898 29.410 1.00 98.12 99 ALA A CA 1
ATOM 788 C C . ALA A 1 99 ? -18.096 -1.300 30.844 1.00 98.12 99 ALA A C 1
ATOM 790 O O . ALA A 1 99 ? -18.977 -1.664 31.628 1.00 98.12 99 ALA A O 1
ATOM 791 N N . GLN A 1 100 ? -16.812 -1.258 31.204 1.00 98.00 100 GLN A N 1
ATOM 792 C CA . GLN A 1 100 ? -16.369 -1.477 32.580 1.00 98.00 100 GLN A CA 1
ATOM 793 C C . GLN A 1 100 ? -16.881 -0.360 33.494 1.00 98.00 100 GLN A C 1
ATOM 795 O O . GLN A 1 100 ? -17.544 -0.648 34.491 1.00 98.00 100 GLN A O 1
ATOM 800 N N . LYS A 1 101 ? -16.670 0.903 33.113 1.00 98.06 101 LYS A N 1
ATOM 801 C CA . LYS A 1 101 ? -17.115 2.067 33.889 1.00 98.06 101 LYS A CA 1
ATOM 802 C C . LYS A 1 101 ? -18.628 2.068 34.123 1.00 98.06 101 LYS A C 1
ATOM 804 O O . LYS A 1 101 ? -19.083 2.313 35.238 1.00 98.06 101 LYS A O 1
ATOM 809 N N . ASN A 1 102 ? -19.416 1.746 33.098 1.00 97.81 102 ASN A N 1
ATOM 810 C CA . ASN A 1 102 ? -20.873 1.652 33.219 1.00 97.81 102 ASN A CA 1
ATOM 811 C C . ASN A 1 102 ? -21.305 0.508 34.143 1.00 97.81 102 ASN A C 1
ATOM 813 O O . ASN A 1 102 ? -22.251 0.670 34.915 1.00 97.81 102 ASN A O 1
ATOM 817 N N . ARG A 1 103 ? -20.614 -0.640 34.098 1.00 97.62 103 ARG A N 1
ATOM 818 C CA . ARG A 1 103 ? -20.874 -1.758 35.017 1.00 97.62 103 ARG A CA 1
ATOM 819 C C . ARG A 1 103 ? -20.577 -1.374 36.461 1.00 97.62 103 ARG A C 1
ATOM 821 O O . ARG A 1 103 ? -21.400 -1.645 37.330 1.00 97.62 103 ARG A O 1
ATOM 828 N N . GLU A 1 104 ? -19.446 -0.723 36.708 1.00 97.56 104 GLU A N 1
ATOM 829 C CA . GLU A 1 104 ? -19.073 -0.240 38.041 1.00 97.56 104 GLU A CA 1
ATOM 830 C C . GLU A 1 104 ? -20.099 0.766 38.574 1.00 97.56 104 GLU A C 1
ATOM 832 O O . GLU A 1 104 ? -20.598 0.600 39.687 1.00 97.56 104 GLU A O 1
ATOM 837 N N . PHE A 1 105 ? -20.497 1.740 37.750 1.00 97.50 105 PHE A N 1
ATOM 838 C CA . PHE A 1 105 ? -21.530 2.714 38.101 1.00 97.50 105 PHE A CA 1
ATOM 839 C C . PHE A 1 105 ? -22.876 2.044 38.420 1.00 97.50 105 PHE A C 1
ATOM 841 O O . PHE A 1 105 ? -23.448 2.273 39.483 1.00 97.50 105 PHE A O 1
ATOM 848 N N . SER A 1 106 ? -23.359 1.151 37.551 1.00 96.94 106 SER A N 1
ATOM 849 C CA . SER A 1 106 ? -24.624 0.436 37.767 1.00 96.94 106 SER A CA 1
ATOM 850 C C . SER A 1 106 ? -24.589 -0.459 39.008 1.00 96.94 106 SER A C 1
ATOM 852 O O . SER A 1 106 ? -25.604 -0.599 39.697 1.00 96.94 106 SER A O 1
ATOM 854 N N . ASN A 1 107 ? -23.442 -1.073 39.303 1.00 97.56 107 ASN A N 1
ATOM 855 C CA . ASN A 1 107 ? -23.270 -1.873 40.508 1.00 97.56 107 ASN A CA 1
ATOM 856 C C . ASN A 1 107 ? -23.319 -0.993 41.763 1.00 97.56 107 ASN A C 1
ATOM 858 O O . ASN A 1 107 ? -24.001 -1.346 42.724 1.00 97.56 107 ASN A O 1
ATOM 862 N N . GLN A 1 108 ? -22.668 0.173 41.735 1.00 97.75 108 GLN A N 1
ATOM 863 C CA . GLN A 1 108 ? -22.708 1.126 42.842 1.00 97.75 108 GLN A CA 1
ATOM 864 C C . GLN A 1 108 ? -24.130 1.641 43.101 1.00 97.75 108 GLN A C 1
ATOM 866 O O . GLN A 1 108 ? -24.580 1.628 44.244 1.00 97.75 108 GLN A O 1
ATOM 871 N N . GLU A 1 109 ? -24.868 2.002 42.051 1.00 97.31 109 GLU A N 1
ATOM 872 C CA . GLU A 1 109 ? -26.279 2.400 42.155 1.00 97.31 109 GLU A CA 1
ATOM 873 C C . GLU A 1 109 ? -27.141 1.279 42.745 1.00 97.31 109 GLU A C 1
ATOM 875 O O . GLU A 1 109 ? -27.972 1.510 43.622 1.00 97.31 109 GLU A O 1
ATOM 880 N N . THR A 1 110 ? -26.895 0.032 42.334 1.00 97.31 110 THR A N 1
ATOM 881 C CA . THR A 1 110 ? -27.599 -1.134 42.886 1.00 97.31 110 THR A CA 1
ATOM 882 C C . THR A 1 110 ? -27.305 -1.322 44.376 1.00 97.31 110 THR A C 1
ATOM 884 O O . THR A 1 110 ? -28.205 -1.670 45.142 1.00 97.31 110 THR A O 1
ATOM 887 N N . ILE A 1 111 ? -26.056 -1.111 44.803 1.00 97.38 111 ILE A N 1
ATOM 888 C CA . ILE A 1 111 ? -25.661 -1.179 46.216 1.00 97.38 111 ILE A CA 1
ATOM 889 C C . ILE A 1 111 ? -26.359 -0.073 47.013 1.00 97.38 111 ILE A C 1
ATOM 891 O O . ILE A 1 111 ? -26.959 -0.364 48.049 1.00 97.38 111 ILE A O 1
ATOM 895 N N . ASN A 1 112 ? -26.340 1.161 46.508 1.00 97.44 112 ASN A N 1
ATOM 896 C CA . ASN A 1 112 ? -26.974 2.311 47.152 1.00 97.44 112 ASN A CA 1
ATOM 897 C C . ASN A 1 112 ? -28.489 2.096 47.304 1.00 97.44 112 ASN A C 1
ATOM 899 O O . ASN A 1 112 ? -29.017 2.205 48.410 1.00 97.44 112 ASN A O 1
ATOM 903 N N . ALA A 1 113 ? -29.171 1.684 46.231 1.00 96.81 113 ALA A N 1
ATOM 904 C CA . ALA A 1 113 ? -30.609 1.416 46.246 1.00 96.81 113 ALA A CA 1
ATOM 905 C C . ALA A 1 113 ? -30.986 0.279 47.210 1.00 96.81 113 ALA A C 1
ATOM 907 O O . ALA A 1 113 ? -32.009 0.346 47.895 1.00 96.81 113 ALA A O 1
ATOM 908 N N . LYS A 1 114 ? -30.159 -0.774 47.306 1.00 96.88 114 LYS A N 1
ATOM 909 C CA . LYS A 1 114 ? -30.366 -1.850 48.290 1.00 96.88 114 LYS A CA 1
ATOM 910 C C . LYS A 1 114 ? -30.224 -1.342 49.722 1.00 96.88 114 LYS A C 1
ATOM 912 O O . LYS A 1 114 ? -31.053 -1.696 50.557 1.00 96.88 114 LYS A O 1
ATOM 917 N N . ALA A 1 115 ? -29.211 -0.523 49.997 1.00 97.19 115 ALA A N 1
ATOM 918 C CA . ALA A 1 115 ? -28.993 0.050 51.322 1.00 97.19 115 ALA A CA 1
ATOM 919 C C . ALA A 1 115 ? -30.155 0.966 51.743 1.00 97.19 115 ALA A C 1
ATOM 921 O O . ALA A 1 115 ? -30.644 0.864 52.869 1.00 97.19 115 ALA A O 1
ATOM 922 N N . GLU A 1 116 ? -30.649 1.801 50.828 1.00 96.88 116 GLU A N 1
ATOM 923 C CA . GLU A 1 116 ? -31.810 2.665 51.062 1.00 96.88 116 GLU A CA 1
ATOM 924 C C . GLU A 1 116 ? -33.080 1.845 51.334 1.00 96.88 116 GLU A C 1
ATOM 926 O O . GLU A 1 116 ? -33.789 2.084 52.314 1.00 96.88 116 GLU A O 1
ATOM 931 N N . LEU A 1 117 ? -33.321 0.797 50.540 1.00 96.44 117 LEU A N 1
ATOM 932 C CA . LEU A 1 117 ? -34.453 -0.110 50.728 1.00 96.44 117 LEU A CA 1
ATOM 933 C C . LEU A 1 117 ? -34.394 -0.845 52.077 1.00 96.44 117 LEU A C 1
ATOM 935 O O . LEU A 1 117 ? -35.428 -1.028 52.726 1.00 96.44 117 LEU A O 1
ATOM 939 N N . GLU A 1 118 ? -33.210 -1.267 52.524 1.00 96.69 118 GLU A N 1
ATOM 940 C CA . GLU A 1 118 ? -33.031 -1.832 53.866 1.00 96.69 118 GLU A CA 1
ATOM 941 C C . GLU A 1 118 ? -33.287 -0.804 54.974 1.00 96.69 118 GLU A C 1
ATOM 943 O O . GLU A 1 118 ? -33.897 -1.151 55.990 1.00 96.69 118 GLU A O 1
ATOM 948 N N . GLY A 1 119 ? -32.868 0.449 54.778 1.00 97.00 119 GLY A N 1
ATOM 949 C CA . GLY A 1 119 ? -33.157 1.561 55.685 1.00 97.00 119 GLY A CA 1
ATOM 950 C C . GLY A 1 119 ? -34.659 1.774 55.864 1.00 97.00 119 GLY A C 1
ATOM 951 O O . GLY A 1 119 ? -35.168 1.679 56.982 1.00 97.00 119 GLY A O 1
ATOM 952 N N . ILE A 1 120 ? -35.388 1.921 54.755 1.00 96.38 120 ILE A N 1
ATOM 953 C CA . ILE A 1 120 ? -36.848 2.103 54.754 1.00 96.38 120 ILE A CA 1
ATOM 954 C C . ILE A 1 120 ? -37.553 0.916 55.423 1.00 96.38 120 ILE A C 1
ATOM 956 O O . ILE A 1 120 ? -38.473 1.098 56.221 1.00 96.38 120 ILE A O 1
ATOM 960 N N . LYS A 1 121 ? -37.117 -0.323 55.156 1.00 96.44 121 LYS A N 1
ATOM 961 C CA . LYS A 1 121 ? -37.682 -1.513 55.817 1.00 96.44 121 LYS A CA 1
ATOM 962 C C . LYS A 1 121 ? -37.499 -1.479 57.334 1.00 96.44 121 LYS A C 1
ATOM 964 O O . LYS A 1 121 ? -38.420 -1.861 58.059 1.00 96.44 121 LYS A O 1
ATOM 969 N N . LYS A 1 122 ? -36.334 -1.040 57.820 1.00 96.75 122 LYS A N 1
ATOM 970 C CA . LYS A 1 122 ? -36.079 -0.885 59.260 1.00 96.75 122 LYS A CA 1
ATOM 971 C C . LYS A 1 122 ? -36.977 0.190 59.864 1.00 96.75 122 LYS A C 1
ATOM 973 O O . LYS A 1 122 ? -37.604 -0.071 60.887 1.00 96.75 122 LYS A O 1
ATOM 978 N N . GLU A 1 123 ? -37.094 1.348 59.220 1.00 96.31 123 GLU A N 1
ATOM 979 C CA . GLU A 1 123 ? -37.984 2.427 59.668 1.00 96.31 123 GLU A CA 1
ATOM 980 C C . GLU A 1 123 ? -39.445 1.973 59.726 1.00 96.31 123 GLU A C 1
ATOM 982 O O . GLU A 1 123 ? -40.118 2.177 60.736 1.00 96.31 123 GLU A O 1
ATOM 987 N N . MET A 1 124 ? -39.919 1.262 58.700 1.00 96.25 124 MET A N 1
ATOM 988 C CA . MET A 1 124 ? -41.274 0.711 58.662 1.00 96.25 124 MET A CA 1
ATOM 989 C C . MET A 1 124 ? -41.521 -0.292 59.799 1.00 96.25 124 MET A C 1
ATOM 991 O O . MET A 1 124 ? -42.590 -0.287 60.412 1.00 96.25 124 MET A O 1
ATOM 995 N N . ALA A 1 125 ? -40.537 -1.140 60.115 1.00 95.88 125 ALA A N 1
ATOM 996 C CA . ALA A 1 125 ? -40.631 -2.083 61.228 1.00 95.88 125 ALA A CA 1
ATOM 997 C C . ALA A 1 125 ? -40.676 -1.374 62.594 1.00 95.88 125 ALA A C 1
ATOM 999 O O . ALA A 1 125 ? -41.447 -1.772 63.471 1.00 95.88 125 ALA A O 1
ATOM 1000 N N . ILE A 1 126 ? -39.884 -0.313 62.773 1.00 96.31 126 ILE A N 1
ATOM 1001 C CA . ILE A 1 126 ? -39.907 0.522 63.983 1.00 96.31 126 ILE A CA 1
ATOM 1002 C C . ILE A 1 126 ? -41.271 1.204 64.120 1.00 96.31 126 ILE A C 1
ATOM 1004 O O . ILE A 1 126 ? -41.903 1.090 65.171 1.00 96.31 126 ILE A O 1
ATOM 1008 N N . TYR A 1 127 ? -41.759 1.838 63.053 1.00 95.88 127 TYR A N 1
ATOM 1009 C CA . TYR A 1 127 ? -43.055 2.513 63.035 1.00 95.88 127 TYR A CA 1
ATOM 1010 C C . TYR A 1 127 ? -44.208 1.559 63.369 1.00 95.88 127 TYR A C 1
ATOM 1012 O O . TYR A 1 127 ? -45.061 1.872 64.201 1.00 95.88 127 TYR A O 1
ATOM 1020 N N . LYS A 1 128 ? -44.204 0.351 62.788 1.00 95.88 128 LYS A N 1
ATOM 1021 C CA . LYS A 1 128 ? -45.203 -0.681 63.090 1.00 95.88 128 LYS A CA 1
ATOM 1022 C C . LYS A 1 128 ? -45.213 -1.046 64.579 1.00 95.88 128 LYS A C 1
ATOM 1024 O O . LYS A 1 128 ? -46.278 -1.045 65.192 1.00 95.88 128 LYS A O 1
ATOM 1029 N N . ASN A 1 129 ? -44.045 -1.307 65.172 1.00 95.12 129 ASN A N 1
ATOM 1030 C CA . ASN A 1 129 ? -43.935 -1.613 66.604 1.00 95.12 129 ASN A CA 1
ATOM 1031 C C . ASN A 1 129 ? -44.415 -0.450 67.487 1.00 95.12 129 ASN A C 1
ATOM 1033 O O . ASN A 1 129 ? -45.083 -0.672 68.499 1.00 95.12 129 ASN A O 1
ATOM 1037 N N . GLN A 1 130 ? -44.102 0.790 67.104 1.00 94.62 130 GLN A N 1
ATOM 1038 C CA . GLN A 1 130 ? -44.571 1.982 67.812 1.00 94.62 130 GLN A CA 1
ATOM 1039 C C . GLN A 1 130 ? -46.100 2.094 67.769 1.00 94.62 130 GLN A C 1
ATOM 1041 O O . GLN A 1 130 ? -46.713 2.306 68.816 1.00 94.62 130 GLN A O 1
ATOM 1046 N N . MET A 1 131 ? -46.728 1.888 66.604 1.00 95.38 131 MET A N 1
ATOM 1047 C CA . MET A 1 131 ? -48.192 1.889 66.490 1.00 95.38 131 MET A CA 1
ATOM 1048 C C . MET A 1 131 ? -48.840 0.767 67.304 1.00 95.38 131 MET A C 1
ATOM 1050 O O . MET A 1 131 ? -49.806 1.024 68.018 1.00 95.38 131 MET A O 1
ATOM 1054 N N . GLU A 1 132 ? -48.313 -0.459 67.237 1.00 94.12 132 GLU A N 1
ATOM 1055 C CA . GLU A 1 132 ? -48.832 -1.581 68.033 1.00 94.12 132 GLU A CA 1
ATOM 1056 C C . GLU A 1 132 ? -48.755 -1.291 69.536 1.00 94.12 132 GLU A C 1
ATOM 1058 O O . GLU A 1 132 ? -49.704 -1.564 70.271 1.00 94.12 132 GLU A O 1
ATOM 1063 N N . THR A 1 133 ? -47.648 -0.700 69.990 1.00 95.00 133 THR A N 1
ATOM 1064 C CA . THR A 1 133 ? -47.478 -0.299 71.393 1.00 95.00 133 THR A CA 1
ATOM 1065 C C . THR A 1 133 ? -48.490 0.777 71.777 1.00 95.00 133 THR A C 1
ATOM 1067 O O . THR A 1 133 ? -49.176 0.630 72.783 1.00 95.00 133 THR A O 1
ATOM 1070 N N . MET A 1 134 ? -48.646 1.818 70.951 1.00 95.19 134 MET A N 1
ATOM 1071 C CA . MET A 1 134 ? -49.605 2.899 71.194 1.00 95.19 134 MET A CA 1
ATOM 1072 C C . MET A 1 134 ? -51.042 2.375 71.309 1.00 95.19 134 MET A C 1
ATOM 1074 O O . MET A 1 134 ? -51.760 2.748 72.236 1.00 95.19 134 MET A O 1
ATOM 1078 N N . LEU A 1 135 ? -51.449 1.485 70.3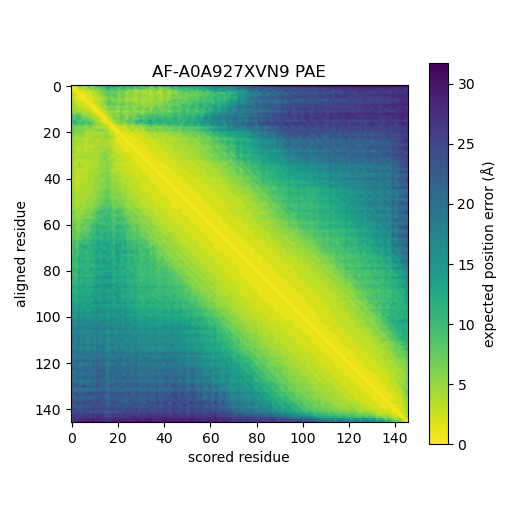98 1.00 94.31 135 LEU A N 1
ATOM 1079 C CA . LEU A 1 135 ? -52.782 0.880 70.406 1.00 94.31 135 LEU A CA 1
ATOM 1080 C C . LEU A 1 135 ? -53.006 0.015 71.652 1.00 94.31 135 LEU A C 1
ATOM 1082 O O . LEU A 1 135 ? -54.062 0.120 72.274 1.00 94.31 135 LEU A O 1
ATOM 1086 N N . LYS A 1 136 ? -52.017 -0.792 72.060 1.00 93.12 136 LYS A N 1
ATOM 1087 C CA . LYS A 1 136 ? -52.092 -1.580 73.304 1.00 93.12 136 LYS A CA 1
ATOM 1088 C C . LYS A 1 136 ? -52.238 -0.689 74.533 1.00 93.12 136 LYS A C 1
ATOM 1090 O O . LYS A 1 136 ? -53.111 -0.938 75.355 1.00 93.12 136 LYS A O 1
ATOM 1095 N N . THR A 1 137 ? -51.444 0.377 74.631 1.00 93.19 137 THR A N 1
ATOM 1096 C CA . THR A 1 137 ? -51.546 1.331 75.742 1.00 93.19 137 THR A CA 1
ATOM 1097 C C . THR A 1 137 ? -52.920 2.006 75.783 1.00 93.19 137 THR A C 1
ATOM 1099 O O . THR A 1 137 ? -53.494 2.152 76.858 1.00 93.19 137 THR A O 1
ATOM 1102 N N . GLN A 1 138 ? -53.483 2.391 74.633 1.00 91.31 138 GLN A N 1
ATOM 1103 C CA . GLN A 1 138 ? -54.834 2.965 74.568 1.00 91.31 138 GLN A CA 1
ATOM 1104 C C . GLN A 1 138 ? -55.916 1.967 75.008 1.00 91.31 138 GLN A C 1
ATOM 1106 O O . GLN A 1 138 ? -56.836 2.351 75.729 1.00 91.31 138 GLN A O 1
ATOM 1111 N N . LEU A 1 139 ? -55.789 0.695 74.622 1.00 90.88 139 LEU A N 1
ATOM 1112 C CA . LEU A 1 139 ? -56.669 -0.388 75.073 1.00 90.88 139 LEU A CA 1
ATOM 1113 C C . LEU A 1 139 ? -56.605 -0.585 76.593 1.00 90.88 139 LEU A C 1
ATOM 1115 O O . LEU A 1 139 ? -57.646 -0.579 77.242 1.00 90.88 139 LEU A O 1
ATOM 1119 N N . GLU A 1 140 ? -55.405 -0.665 77.174 1.00 91.06 140 GLU A N 1
ATOM 1120 C CA . GLU A 1 140 ? -55.231 -0.808 78.629 1.00 91.06 140 GLU A CA 1
ATOM 1121 C C . GLU A 1 140 ? -55.854 0.356 79.418 1.00 91.06 140 GLU A C 1
ATOM 1123 O O . GLU A 1 140 ? -56.394 0.158 80.508 1.00 91.06 140 GLU A O 1
ATOM 1128 N N . ILE A 1 141 ? -55.779 1.583 78.889 1.00 91.25 141 ILE A N 1
ATOM 1129 C CA . ILE A 1 141 ? -56.412 2.757 79.506 1.00 91.25 141 ILE A CA 1
ATOM 1130 C C . ILE A 1 141 ? -57.938 2.610 79.500 1.00 91.25 141 ILE A C 1
ATOM 1132 O O . ILE A 1 141 ? -58.576 2.885 80.517 1.00 91.25 141 ILE A O 1
ATOM 1136 N N . LEU A 1 142 ? -58.529 2.165 78.387 1.00 86.31 142 LEU A N 1
ATOM 1137 C CA . LEU A 1 142 ? -59.975 1.942 78.285 1.00 86.31 142 LEU A CA 1
ATOM 1138 C C . LEU A 1 142 ? -60.453 0.835 79.230 1.00 86.31 142 LEU A C 1
ATOM 1140 O O . LEU A 1 142 ? -61.480 0.999 79.882 1.00 86.31 142 LEU A O 1
ATOM 1144 N N . GLU A 1 143 ? -59.695 -0.254 79.357 1.00 84.88 143 GLU A N 1
ATOM 1145 C CA . GLU A 1 143 ? -60.024 -1.358 80.268 1.00 84.88 143 GLU A CA 1
ATOM 1146 C C . GLU A 1 143 ? -59.979 -0.941 81.744 1.00 84.88 143 GLU A C 1
ATOM 1148 O O . GLU A 1 143 ? -60.814 -1.385 82.524 1.00 84.88 143 GLU A O 1
ATOM 1153 N N . LYS A 1 144 ? -59.055 -0.050 82.128 1.00 78.38 144 LYS A N 1
ATOM 1154 C CA . LYS A 1 144 ? -58.964 0.509 83.493 1.00 78.38 144 LYS A CA 1
ATOM 1155 C C . LYS A 1 144 ? -59.996 1.602 83.795 1.00 78.38 144 LYS A C 1
ATOM 1157 O O . LYS A 1 144 ? -60.059 2.066 84.930 1.00 78.38 144 LYS A O 1
ATOM 1162 N N . SER A 1 145 ? -60.734 2.058 82.784 1.00 61.44 145 SER A N 1
ATOM 1163 C CA . SER A 1 145 ? -61.735 3.126 82.903 1.00 61.44 145 SER A CA 1
ATOM 1164 C C . SER A 1 145 ? -63.170 2.600 83.103 1.00 61.44 145 SER A C 1
ATOM 1166 O O . SER A 1 145 ? -64.091 3.411 83.193 1.00 61.44 145 SER A O 1
ATOM 1168 N N . ASN A 1 146 ? -63.353 1.274 83.180 1.00 45.84 146 ASN A N 1
ATOM 1169 C CA . ASN A 1 146 ? -64.560 0.577 83.655 1.00 45.84 146 ASN A CA 1
ATOM 1170 C C . ASN A 1 146 ? -64.336 0.010 85.062 1.00 45.84 146 ASN A C 1
ATOM 1172 O O . ASN A 1 146 ? -65.348 -0.177 85.773 1.00 45.84 146 ASN A O 1
#

Foldseek 3Di:
DQDLVNLVVDDDDDDDPDDDPVVVVVVSVVVSVVRNVVVVVVVVVVVVVVVVVVVVVVVVVVVVVVVVVVVVVVVVVVVVVVVVVVVVVVVVVVVVVVVVVVVVVVVVVVVVVVVVVVVVVVVVVVVVVVVVVVVVVVVVVVVVVD

Mean predicted aligned error: 10.93 Å

Solvent-accessible surface area (backbone atoms only — not comparable to full-atom values): 8105 Å² total; per-residue (Å²): 129,86,47,61,72,56,60,74,69,67,80,81,82,88,53,97,90,55,80,58,65,68,62,49,50,57,48,51,52,52,49,41,56,56,46,42,51,53,51,52,53,49,51,56,50,50,52,52,50,50,54,49,51,52,49,52,50,52,50,53,52,50,50,52,51,51,51,50,52,50,50,51,51,51,52,51,51,51,51,52,51,52,53,51,49,53,50,51,52,50,51,50,53,51,50,51,49,52,52,48,52,51,49,54,51,54,49,50,52,51,52,51,53,49,52,52,52,52,49,52,53,51,52,52,53,52,50,50,52,53,50,55,50,54,52,50,54,52,50,55,51,57,65,73,73,111

Sequence (146 aa):
MITPLELEKIDFKGAPLGYSKKSVDDFVNKIKDDYEKLYKENIELKDKVAMLNDSISQYKSMEEVLKTAMLAAQTSAEEIKQNAQEKAENIIQEAEFLAQKNREFSNQETINAKAELEGIKKEMAIYKNQMETMLKTQLEILEKSN